Protein AF-A0A5B2VRV0-F1 (afdb_monomer_lite)

Structure (mmCIF, N/CA/C/O backbone):
data_AF-A0A5B2VRV0-F1
#
_entry.id   AF-A0A5B2VRV0-F1
#
loop_
_atom_site.group_PDB
_atom_site.id
_atom_site.type_symbol
_atom_site.label_atom_id
_atom_site.label_alt_id
_atom_site.label_comp_id
_atom_site.label_asym_id
_atom_site.label_entity_id
_atom_site.label_seq_id
_atom_site.pdbx_PDB_ins_code
_atom_site.Cartn_x
_atom_site.Cartn_y
_atom_site.Cartn_z
_atom_site.occupancy
_atom_site.B_iso_or_equiv
_atom_site.auth_seq_id
_atom_site.auth_comp_id
_atom_site.auth_asym_id
_atom_site.auth_atom_id
_atom_site.pdbx_PDB_model_num
ATOM 1 N N . MET A 1 1 ? 5.348 -20.245 -11.645 1.00 44.28 1 MET A N 1
ATOM 2 C CA . MET A 1 1 ? 5.167 -19.216 -10.586 1.00 44.28 1 MET A CA 1
ATOM 3 C C . MET A 1 1 ? 6.173 -18.097 -10.833 1.00 44.28 1 MET A C 1
ATOM 5 O O . MET A 1 1 ? 7.333 -18.418 -11.051 1.00 44.28 1 MET A O 1
ATOM 9 N N . ARG A 1 2 ? 5.764 -16.820 -10.860 1.00 51.12 2 ARG A N 1
ATOM 10 C CA . ARG A 1 2 ? 6.639 -15.690 -11.237 1.00 51.12 2 ARG A CA 1
ATOM 11 C C . ARG A 1 2 ? 7.233 -15.040 -9.979 1.00 51.12 2 ARG A C 1
ATOM 13 O O . ARG A 1 2 ? 6.513 -14.371 -9.249 1.00 51.12 2 ARG A O 1
ATOM 20 N N . ASN A 1 3 ? 8.519 -15.278 -9.705 1.00 57.41 3 ASN A N 1
ATOM 21 C CA . ASN A 1 3 ? 9.267 -14.544 -8.678 1.00 57.41 3 ASN A CA 1
ATOM 22 C C . ASN A 1 3 ? 9.866 -13.281 -9.315 1.00 57.41 3 ASN A C 1
ATOM 24 O O . ASN A 1 3 ? 10.563 -13.381 -10.328 1.00 57.41 3 ASN A O 1
ATOM 28 N N . ILE A 1 4 ? 9.545 -12.112 -8.773 1.00 62.81 4 ILE A N 1
ATOM 29 C CA . ILE A 1 4 ? 9.796 -10.803 -9.407 1.00 62.81 4 ILE A CA 1
ATOM 30 C C . ILE A 1 4 ? 10.939 -10.016 -8.758 1.00 62.81 4 ILE A C 1
ATOM 32 O O . ILE A 1 4 ? 11.555 -9.174 -9.397 1.00 62.81 4 ILE A O 1
ATOM 36 N N . PHE A 1 5 ? 11.292 -10.363 -7.519 1.00 66.44 5 PHE A N 1
ATOM 37 C CA . PHE A 1 5 ? 12.338 -9.697 -6.751 1.00 66.44 5 PHE A CA 1
ATOM 38 C C . PHE A 1 5 ? 13.773 -9.822 -7.292 1.00 66.44 5 PHE A C 1
ATOM 40 O O . PHE A 1 5 ? 14.557 -8.934 -6.953 1.00 66.44 5 PHE A O 1
ATOM 47 N N . PRO A 1 6 ? 14.166 -10.813 -8.129 1.00 70.94 6 PRO A N 1
ATOM 48 C CA . PRO A 1 6 ? 15.525 -10.823 -8.673 1.00 70.94 6 PRO A CA 1
ATOM 49 C C . PRO A 1 6 ? 15.733 -9.835 -9.832 1.00 70.94 6 PRO A C 1
ATOM 51 O O . PRO A 1 6 ? 16.874 -9.607 -10.209 1.00 70.94 6 PRO A O 1
ATOM 54 N N . LEU A 1 7 ? 14.672 -9.240 -10.394 1.00 77.31 7 LEU A N 1
ATOM 55 C CA . LEU A 1 7 ? 14.802 -8.291 -11.505 1.00 77.31 7 LEU A CA 1
ATOM 56 C C . LEU A 1 7 ? 15.293 -6.943 -10.968 1.00 77.31 7 LEU A C 1
ATOM 58 O O . LEU A 1 7 ? 14.726 -6.406 -10.013 1.00 77.31 7 LEU A O 1
ATOM 62 N N . ALA A 1 8 ? 16.378 -6.441 -11.538 1.00 77.06 8 ALA A N 1
ATOM 63 C CA . ALA A 1 8 ? 17.128 -5.277 -11.084 1.00 77.06 8 ALA A CA 1
ATOM 64 C C . ALA A 1 8 ? 17.056 -4.095 -12.058 1.00 77.06 8 ALA A C 1
ATOM 66 O O . ALA A 1 8 ? 17.366 -2.981 -11.649 1.00 77.06 8 ALA A O 1
ATOM 67 N N . THR A 1 9 ? 16.625 -4.309 -13.305 1.00 85.25 9 THR A N 1
ATOM 68 C CA . THR A 1 9 ? 16.552 -3.246 -14.315 1.00 85.25 9 THR A CA 1
ATOM 69 C C . THR A 1 9 ? 15.238 -3.259 -15.103 1.00 85.25 9 THR A C 1
ATOM 71 O O . THR A 1 9 ? 14.570 -4.298 -15.180 1.00 85.25 9 THR A O 1
ATOM 74 N N . PRO A 1 10 ? 14.876 -2.124 -15.728 1.00 86.38 10 PRO A N 1
ATOM 75 C CA . PRO A 1 10 ? 13.788 -2.048 -16.699 1.00 86.38 10 PRO A CA 1
ATOM 76 C C . PRO A 1 10 ? 13.896 -3.067 -17.838 1.00 86.38 10 PRO A C 1
ATOM 78 O O . PRO A 1 10 ? 12.919 -3.744 -18.150 1.00 86.38 10 PRO A O 1
ATOM 81 N N . ASP A 1 11 ? 15.089 -3.233 -18.412 1.00 89.69 11 ASP A N 1
ATOM 82 C CA . ASP A 1 11 ? 15.308 -4.144 -19.543 1.00 89.69 11 ASP A CA 1
ATOM 83 C C . ASP A 1 11 ? 14.987 -5.592 -19.167 1.00 89.69 11 ASP A C 1
ATOM 85 O O . ASP A 1 11 ? 14.330 -6.302 -19.922 1.00 89.69 11 ASP A O 1
ATOM 89 N N . GLN A 1 12 ? 15.319 -6.007 -17.942 1.00 90.44 12 GLN A N 1
ATOM 90 C CA . GLN A 1 12 ? 14.979 -7.339 -17.439 1.00 90.44 12 GLN A CA 1
ATOM 91 C C . GLN A 1 12 ? 13.466 -7.555 -17.265 1.00 90.44 12 GLN A C 1
ATOM 93 O O . GLN A 1 12 ? 12.999 -8.697 -17.310 1.00 90.44 12 GLN A O 1
ATOM 98 N N . LEU A 1 13 ? 12.679 -6.491 -17.052 1.00 90.06 13 LEU A N 1
ATOM 99 C CA . LEU A 1 13 ? 11.215 -6.591 -17.076 1.00 90.06 13 LEU A CA 1
ATOM 100 C C . LEU A 1 13 ? 10.737 -6.878 -18.502 1.00 90.06 13 LEU A C 1
ATOM 102 O O . LEU A 1 13 ? 9.930 -7.786 -18.698 1.00 90.06 13 LEU A O 1
ATOM 106 N N . VAL A 1 14 ? 11.269 -6.151 -19.486 1.00 91.06 14 VAL A N 1
ATOM 107 C CA . VAL A 1 14 ? 10.924 -6.311 -20.907 1.00 91.06 14 VAL A CA 1
ATOM 108 C C . VAL A 1 14 ? 11.354 -7.678 -21.438 1.00 91.06 14 VAL A C 1
ATOM 110 O O . VAL A 1 14 ? 10.554 -8.354 -22.077 1.00 91.06 14 VAL A O 1
ATOM 113 N N . GLU A 1 15 ? 12.568 -8.134 -21.130 1.00 91.00 15 GLU A N 1
ATOM 114 C CA . GLU A 1 15 ? 13.071 -9.458 -21.525 1.00 91.00 15 GLU A CA 1
ATOM 115 C C . GLU A 1 15 ? 12.195 -10.591 -20.981 1.00 91.00 15 GLU A C 1
ATOM 117 O O . GLU A 1 15 ? 11.934 -11.579 -21.667 1.00 91.00 15 GLU A O 1
ATOM 122 N N . LYS A 1 16 ? 11.722 -10.456 -19.738 1.00 90.38 16 LYS A N 1
ATOM 123 C CA . LYS A 1 16 ? 10.947 -11.505 -19.073 1.00 90.38 16 LYS A CA 1
ATOM 124 C C . LYS A 1 16 ? 9.473 -11.506 -19.453 1.00 90.38 16 LYS A C 1
ATOM 126 O O . LYS A 1 16 ? 8.871 -12.579 -19.527 1.00 90.38 16 LYS A O 1
ATOM 131 N N . TYR A 1 17 ? 8.871 -10.326 -19.571 1.00 90.81 17 TYR A N 1
ATOM 132 C CA . TYR A 1 17 ? 7.430 -10.187 -19.765 1.00 90.81 17 TYR A CA 1
ATOM 133 C C . TYR A 1 17 ? 7.046 -9.859 -21.198 1.00 90.81 17 TYR A C 1
ATOM 135 O O . TYR A 1 17 ? 5.895 -10.077 -21.538 1.00 90.81 17 TYR A O 1
ATOM 143 N N . GLY A 1 18 ? 7.983 -9.428 -22.039 1.00 91.75 18 GLY A N 1
ATOM 144 C CA . GLY A 1 18 ? 7.723 -8.977 -23.399 1.00 91.75 18 GLY A CA 1
ATOM 145 C C . GLY A 1 18 ? 7.403 -7.485 -23.448 1.00 91.75 18 GLY A C 1
ATOM 146 O O . GLY A 1 18 ? 6.730 -6.941 -22.573 1.00 91.75 18 GLY A O 1
ATOM 147 N N . LYS A 1 19 ? 7.876 -6.823 -24.507 1.00 91.06 19 LYS A N 1
ATOM 148 C CA . LYS A 1 19 ? 7.711 -5.378 -24.718 1.00 91.06 19 LYS A CA 1
ATOM 149 C C . LYS A 1 19 ? 6.244 -4.939 -24.740 1.00 91.06 19 LYS A C 1
ATOM 151 O O . LYS A 1 19 ? 5.929 -3.881 -24.216 1.00 91.06 19 LYS A O 1
ATOM 156 N N . ASP A 1 20 ? 5.353 -5.779 -25.260 1.00 93.06 20 ASP A N 1
ATOM 157 C CA . ASP A 1 20 ? 3.914 -5.487 -25.349 1.00 93.06 20 ASP A CA 1
ATOM 158 C C . ASP A 1 20 ? 3.193 -5.552 -23.990 1.00 93.06 20 ASP A C 1
ATOM 160 O O . ASP A 1 20 ? 2.023 -5.196 -23.874 1.00 93.06 20 ASP A O 1
ATOM 164 N N . HIS A 1 21 ? 3.879 -6.024 -22.948 1.00 92.94 21 HIS A N 1
ATOM 165 C CA . HIS A 1 21 ? 3.327 -6.202 -21.609 1.00 92.94 21 HIS A CA 1
ATOM 166 C C . HIS A 1 21 ? 3.962 -5.276 -20.569 1.00 92.94 21 HIS A C 1
ATOM 168 O O . HIS A 1 21 ? 3.650 -5.413 -19.384 1.00 92.94 21 HIS A O 1
ATOM 174 N N . VAL A 1 22 ? 4.836 -4.355 -20.990 1.00 93.81 22 VAL A N 1
ATOM 175 C CA . VAL A 1 22 ? 5.511 -3.396 -20.111 1.00 93.81 22 VAL A CA 1
ATOM 176 C C . VAL A 1 22 ? 5.347 -1.983 -20.663 1.00 93.81 22 VAL A C 1
ATOM 178 O O . VAL A 1 22 ? 5.791 -1.693 -21.771 1.00 93.81 22 VAL A O 1
ATOM 181 N N . THR A 1 23 ? 4.759 -1.090 -19.872 1.00 94.19 23 THR A N 1
ATOM 182 C CA . THR A 1 23 ? 4.672 0.346 -20.182 1.00 94.19 23 THR A CA 1
ATOM 183 C C . THR A 1 23 ? 5.433 1.169 -19.146 1.00 94.19 23 THR A C 1
ATOM 185 O O . THR A 1 23 ? 5.711 0.697 -18.042 1.00 94.19 23 THR A O 1
ATOM 188 N N . THR A 1 24 ? 5.799 2.402 -19.501 1.00 93.25 24 THR A N 1
ATOM 189 C CA . THR A 1 24 ? 6.469 3.344 -18.593 1.00 93.25 24 THR A CA 1
ATOM 190 C C . THR A 1 24 ? 5.648 4.619 -18.479 1.00 93.25 24 THR A C 1
ATOM 192 O O . THR A 1 24 ? 5.261 5.196 -19.494 1.00 93.25 24 THR A O 1
ATOM 195 N N . HIS A 1 25 ? 5.422 5.067 -17.247 1.00 89.38 25 HIS A N 1
ATOM 196 C CA . HIS A 1 25 ? 4.769 6.337 -16.919 1.00 89.38 25 HIS A CA 1
ATOM 197 C C . HIS A 1 25 ? 5.513 7.000 -15.754 1.00 89.38 25 HIS A C 1
ATOM 199 O O . HIS A 1 25 ? 6.175 6.301 -14.991 1.00 89.38 25 HIS A O 1
ATOM 205 N N . ASN A 1 26 ? 5.406 8.318 -15.580 1.00 89.19 26 ASN A N 1
ATOM 206 C CA . ASN A 1 26 ? 5.915 8.946 -14.357 1.00 89.19 26 ASN A CA 1
ATOM 207 C C . ASN A 1 26 ? 5.009 8.582 -13.175 1.00 89.19 26 ASN A C 1
ATOM 209 O O . ASN A 1 26 ? 3.783 8.622 -13.296 1.00 89.19 26 ASN A O 1
ATOM 213 N N . ALA A 1 27 ? 5.616 8.215 -12.050 1.00 85.69 27 ALA A N 1
ATOM 214 C CA . ALA A 1 27 ? 4.926 8.016 -10.787 1.00 85.69 27 ALA A CA 1
ATOM 215 C C . ALA A 1 27 ? 4.977 9.289 -9.946 1.00 85.69 27 ALA A C 1
ATOM 217 O O . ALA A 1 27 ? 5.928 10.063 -10.011 1.00 85.69 27 ALA A O 1
ATOM 218 N N . GLN A 1 28 ? 3.957 9.461 -9.117 1.00 82.81 28 GLN A N 1
ATOM 219 C CA . GLN A 1 28 ? 3.909 10.496 -8.098 1.00 82.81 28 GLN A CA 1
ATOM 220 C C .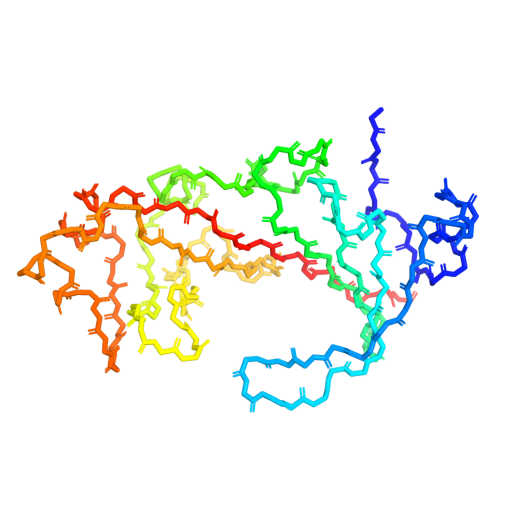 GLN A 1 28 ? 3.629 9.856 -6.743 1.00 82.81 28 GLN A C 1
ATOM 222 O O . GLN A 1 28 ? 3.036 8.773 -6.673 1.00 82.81 28 GLN A O 1
ATOM 227 N N . ASP A 1 29 ? 4.073 10.501 -5.670 1.00 78.88 29 ASP A N 1
ATOM 228 C CA . ASP A 1 29 ? 3.614 10.145 -4.334 1.00 78.88 29 ASP A CA 1
ATOM 229 C C . ASP A 1 29 ? 2.194 10.679 -4.080 1.00 78.88 29 ASP A C 1
ATOM 231 O O . ASP A 1 29 ? 1.577 11.336 -4.921 1.00 78.88 29 ASP A O 1
ATOM 235 N N . PHE A 1 30 ? 1.654 10.375 -2.903 1.00 68.75 30 PHE A N 1
ATOM 236 C CA . PHE A 1 30 ? 0.317 10.812 -2.502 1.00 68.75 30 PHE A CA 1
ATOM 237 C C . PHE A 1 30 ? 0.196 12.334 -2.296 1.00 68.75 30 PHE A C 1
ATOM 239 O O . PHE A 1 30 ? -0.916 12.846 -2.184 1.00 68.75 30 PHE A O 1
ATOM 246 N N . GLU A 1 31 ? 1.316 13.058 -2.253 1.00 73.19 31 GLU A N 1
ATOM 247 C CA . GLU A 1 31 ? 1.371 14.521 -2.175 1.00 73.19 31 GLU A CA 1
ATOM 248 C C . GLU A 1 31 ? 1.532 15.163 -3.566 1.00 73.19 31 GLU A C 1
ATOM 250 O O . GLU A 1 31 ? 1.515 16.387 -3.694 1.00 73.19 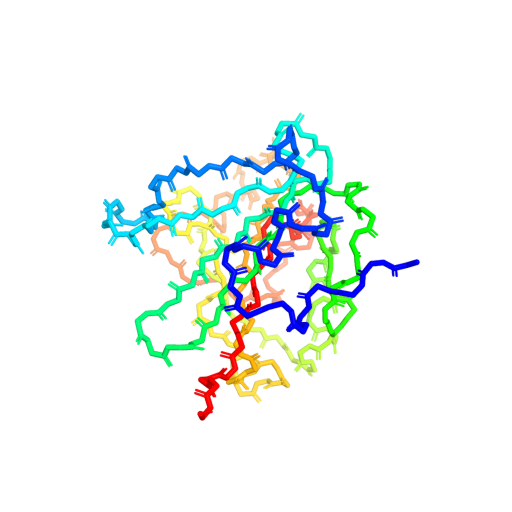31 GLU A O 1
ATOM 255 N N . GLY A 1 32 ? 1.639 14.346 -4.622 1.00 75.06 32 GLY A N 1
ATOM 256 C CA . GLY A 1 32 ? 1.819 14.786 -6.003 1.00 75.06 32 GLY A CA 1
ATOM 257 C C . GLY A 1 32 ? 3.273 15.072 -6.386 1.00 75.06 32 GLY A C 1
ATOM 258 O O . GLY A 1 32 ? 3.514 15.569 -7.490 1.00 75.06 32 GLY A O 1
ATOM 259 N N . ASN A 1 33 ? 4.247 14.764 -5.524 1.00 81.19 33 ASN A N 1
ATOM 260 C CA . ASN A 1 33 ? 5.661 14.919 -5.859 1.00 81.19 33 ASN A CA 1
ATOM 261 C C . ASN A 1 33 ? 6.078 13.857 -6.880 1.00 81.19 33 ASN A C 1
ATOM 263 O O . ASN A 1 33 ? 5.694 12.694 -6.769 1.00 81.19 33 ASN A O 1
ATOM 267 N N . ASP A 1 34 ? 6.898 14.248 -7.854 1.00 85.69 34 ASP A N 1
ATOM 268 C CA . ASP A 1 34 ? 7.424 13.337 -8.872 1.00 85.69 34 ASP A CA 1
ATOM 269 C C . ASP A 1 34 ? 8.389 12.314 -8.244 1.00 85.69 34 ASP A C 1
ATOM 271 O O . ASP A 1 34 ? 9.399 12.677 -7.637 1.00 85.69 34 ASP A O 1
ATOM 275 N N . LEU A 1 35 ? 8.075 11.027 -8.404 1.00 82.88 35 LEU A N 1
ATOM 276 C CA . LEU A 1 35 ? 8.919 9.899 -8.000 1.00 82.88 35 LEU A CA 1
ATOM 277 C C . LEU A 1 35 ? 9.793 9.386 -9.156 1.00 82.88 35 LEU A C 1
ATOM 279 O O . LEU A 1 35 ? 10.579 8.454 -8.970 1.00 82.88 35 LEU A O 1
ATOM 283 N N . GLY A 1 36 ? 9.677 9.990 -10.339 1.00 87.62 36 GLY A N 1
ATOM 284 C CA . GLY A 1 36 ? 10.363 9.590 -11.556 1.00 87.62 36 GLY A CA 1
ATOM 285 C C . GLY A 1 36 ? 9.640 8.462 -12.302 1.00 87.62 36 GLY A C 1
ATOM 286 O O . GLY A 1 36 ? 8.444 8.229 -12.105 1.00 87.62 36 GLY A O 1
ATOM 287 N N . PRO A 1 37 ? 10.337 7.757 -13.209 1.00 92.44 37 PRO A N 1
ATOM 288 C CA . PRO A 1 37 ? 9.716 6.732 -14.035 1.00 92.44 37 PRO A CA 1
ATOM 289 C C . PRO A 1 37 ? 9.308 5.498 -13.219 1.00 92.44 37 PRO A C 1
ATOM 291 O O . PRO A 1 37 ? 10.064 4.978 -12.396 1.00 92.44 37 PRO A O 1
ATOM 294 N N . ALA A 1 38 ? 8.125 4.982 -13.530 1.00 93.00 38 ALA A N 1
ATOM 295 C CA . ALA A 1 38 ? 7.593 3.717 -13.058 1.00 93.00 38 ALA A CA 1
ATOM 296 C C . ALA A 1 38 ? 7.246 2.814 -14.242 1.00 93.00 38 ALA A C 1
ATOM 298 O O . ALA A 1 38 ? 6.743 3.259 -15.277 1.00 93.00 38 ALA A O 1
ATOM 299 N N . TRP A 1 39 ? 7.499 1.522 -14.071 1.00 94.31 39 TRP A N 1
ATOM 300 C CA . TRP A 1 39 ? 7.227 0.494 -15.064 1.00 94.31 39 TRP A CA 1
ATOM 301 C C . TRP A 1 39 ? 6.030 -0.335 -14.636 1.00 94.31 39 TRP A C 1
ATOM 303 O O . TRP A 1 39 ? 6.012 -0.892 -13.540 1.00 94.31 39 TRP A O 1
ATOM 313 N N . TYR A 1 40 ? 5.051 -0.445 -15.523 1.00 93.19 40 TYR A N 1
ATOM 314 C CA . TYR A 1 40 ? 3.822 -1.186 -15.294 1.00 93.19 40 TYR A CA 1
ATOM 315 C C . TYR A 1 40 ? 3.853 -2.459 -16.123 1.00 93.19 40 TYR A C 1
ATOM 317 O O . TYR A 1 40 ? 3.975 -2.420 -17.344 1.00 93.19 40 TYR A O 1
ATOM 325 N N . VAL A 1 41 ? 3.758 -3.600 -15.450 1.00 92.38 41 VAL A N 1
ATOM 326 C CA . VAL A 1 41 ? 3.703 -4.922 -16.071 1.00 92.38 41 VAL A CA 1
ATOM 327 C C . VAL A 1 41 ? 2.256 -5.398 -16.078 1.00 92.38 41 VAL A C 1
ATOM 329 O O . VAL A 1 41 ? 1.628 -5.429 -15.022 1.00 92.38 41 VAL A O 1
ATOM 332 N N . PHE A 1 42 ? 1.754 -5.799 -17.248 1.00 92.38 42 PHE A N 1
ATOM 333 C CA . PHE A 1 42 ? 0.335 -6.096 -17.506 1.00 92.38 42 PHE A CA 1
ATOM 334 C C . PHE A 1 42 ? -0.607 -4.961 -17.046 1.00 92.38 42 PHE A C 1
ATOM 336 O O . PHE A 1 42 ? -1.493 -5.219 -16.220 1.00 92.38 42 PHE A O 1
ATOM 343 N N . PRO A 1 43 ? -0.406 -3.719 -17.534 1.00 91.44 43 PRO A N 1
ATOM 344 C CA . PRO A 1 43 ? -1.261 -2.586 -17.177 1.00 91.44 43 PRO A CA 1
ATOM 345 C C . PRO A 1 43 ? -2.731 -2.865 -17.517 1.00 91.44 43 PRO A C 1
ATOM 347 O O . PRO A 1 43 ? -3.017 -3.638 -18.432 1.00 91.44 43 PRO A O 1
ATOM 350 N N . ASP A 1 44 ? -3.644 -2.263 -16.754 1.00 87.00 44 ASP A N 1
ATOM 351 C CA . ASP A 1 44 ? -5.102 -2.381 -16.926 1.00 87.00 44 ASP A CA 1
ATOM 352 C C . ASP A 1 44 ? -5.641 -3.817 -16.793 1.00 87.00 44 ASP A C 1
ATOM 354 O O . ASP A 1 44 ? -6.704 -4.171 -17.307 1.00 87.00 44 ASP A O 1
ATOM 358 N N . THR A 1 45 ? -4.907 -4.671 -16.075 1.00 89.88 45 THR A N 1
ATOM 359 C CA . THR A 1 45 ? -5.339 -6.033 -15.745 1.00 89.88 45 THR A CA 1
ATOM 360 C C . THR A 1 45 ? -5.272 -6.293 -14.247 1.00 89.88 45 THR A C 1
ATOM 362 O O . THR A 1 45 ? -4.504 -5.666 -13.519 1.00 89.88 45 THR A O 1
ATOM 365 N N . ASP A 1 46 ? -5.966 -7.338 -13.795 1.00 86.88 46 ASP A N 1
ATOM 366 C CA . ASP A 1 46 ? -5.841 -7.858 -12.426 1.00 86.88 46 ASP A CA 1
ATOM 367 C C . ASP A 1 46 ? -4.396 -8.213 -12.033 1.00 86.88 46 ASP A C 1
ATOM 369 O O . ASP A 1 46 ? -4.081 -8.305 -10.851 1.00 86.88 46 ASP A O 1
ATOM 373 N N . ASN A 1 47 ? -3.503 -8.438 -13.005 1.00 89.69 47 ASN A N 1
ATOM 374 C CA . ASN A 1 47 ? -2.096 -8.749 -12.761 1.00 89.69 47 ASN A CA 1
ATOM 375 C C . ASN A 1 47 ? -1.181 -7.527 -12.883 1.00 89.69 47 ASN A C 1
ATOM 377 O O . ASN A 1 47 ? 0.034 -7.716 -12.975 1.00 89.69 47 ASN A O 1
ATOM 381 N N . GLN A 1 48 ? -1.723 -6.309 -12.855 1.00 92.00 48 GLN A N 1
ATOM 382 C CA . GLN A 1 48 ? -0.906 -5.106 -12.875 1.00 92.00 48 GLN A CA 1
ATOM 383 C C . GLN A 1 48 ? 0.108 -5.119 -11.725 1.00 92.00 48 GLN A C 1
ATOM 385 O O . GLN A 1 48 ? -0.222 -5.348 -10.557 1.00 92.00 48 GLN A O 1
ATOM 390 N N . MET A 1 49 ? 1.363 -4.881 -12.080 1.00 91.56 49 MET A N 1
ATOM 391 C CA . MET A 1 49 ? 2.465 -4.697 -11.148 1.00 91.56 49 MET A CA 1
ATOM 392 C C . MET A 1 49 ? 3.202 -3.426 -11.529 1.00 91.56 49 MET A C 1
ATOM 394 O O . MET A 1 49 ? 3.649 -3.289 -12.662 1.00 91.56 49 MET A O 1
ATOM 398 N N . GLU A 1 50 ? 3.354 -2.532 -10.568 1.00 92.88 50 GLU A N 1
ATOM 399 C CA . GLU A 1 50 ? 4.121 -1.300 -10.714 1.00 92.88 50 GLU A CA 1
ATOM 400 C C . GLU A 1 50 ? 5.506 -1.520 -10.099 1.00 92.88 50 GLU A C 1
ATOM 402 O O . GLU A 1 50 ? 5.634 -2.088 -9.011 1.00 92.88 50 GLU A O 1
ATOM 407 N N . VAL A 1 51 ? 6.552 -1.107 -10.808 1.00 92.88 51 VAL A N 1
ATOM 408 C CA . VAL A 1 51 ? 7.941 -1.198 -10.360 1.00 92.88 51 VAL A CA 1
ATOM 409 C C . VAL A 1 51 ? 8.593 0.169 -10.501 1.00 92.88 51 VAL A C 1
ATOM 411 O O . VAL A 1 51 ? 8.645 0.718 -11.597 1.00 92.88 51 VAL A O 1
ATOM 414 N N . ILE A 1 52 ? 9.132 0.687 -9.402 1.00 92.25 52 ILE A N 1
ATOM 415 C CA . ILE A 1 52 ? 9.944 1.906 -9.369 1.00 92.25 52 ILE A CA 1
ATOM 416 C C . ILE A 1 52 ? 11.375 1.498 -9.030 1.00 92.25 52 ILE A C 1
ATOM 418 O O . ILE A 1 52 ? 11.606 0.821 -8.025 1.00 92.25 52 ILE A O 1
ATOM 422 N N . PHE A 1 53 ? 12.335 1.901 -9.859 1.00 90.56 53 PHE A N 1
ATOM 423 C CA . PHE A 1 53 ? 13.762 1.766 -9.564 1.00 90.56 53 PHE A CA 1
ATOM 424 C C . PHE A 1 53 ? 14.248 3.077 -8.947 1.00 90.56 53 PHE A C 1
ATOM 426 O O . PHE A 1 53 ? 14.240 4.114 -9.602 1.00 90.56 53 PHE A O 1
ATOM 433 N N . ASN A 1 54 ? 14.630 3.034 -7.674 1.00 87.81 54 ASN A N 1
ATOM 434 C CA . ASN A 1 54 ? 14.986 4.218 -6.902 1.00 87.81 54 ASN A CA 1
ATOM 435 C C . ASN A 1 54 ? 16.462 4.600 -7.121 1.00 87.81 54 ASN A C 1
ATOM 437 O O . ASN A 1 54 ? 17.310 3.751 -7.402 1.00 87.81 54 ASN A O 1
ATOM 441 N N . ASN A 1 55 ? 16.795 5.873 -6.887 1.00 85.81 55 ASN A N 1
ATOM 442 C CA . ASN A 1 55 ? 18.163 6.397 -7.034 1.00 85.81 55 ASN A CA 1
ATOM 443 C C . ASN A 1 55 ? 19.188 5.721 -6.105 1.00 85.81 55 ASN A C 1
ATOM 445 O O . ASN A 1 55 ? 20.370 5.648 -6.430 1.00 85.81 55 ASN A O 1
ATOM 449 N N . ASP A 1 56 ? 18.740 5.194 -4.963 1.00 86.38 56 ASP A N 1
ATOM 450 C CA . ASP A 1 56 ? 19.563 4.443 -4.005 1.00 86.38 56 ASP A CA 1
ATOM 451 C C . ASP A 1 56 ? 19.812 2.981 -4.440 1.00 86.38 56 ASP A C 1
ATOM 453 O O . ASP A 1 56 ? 20.248 2.168 -3.627 1.00 86.38 56 ASP A O 1
ATOM 457 N N . LYS A 1 57 ? 19.516 2.623 -5.700 1.00 84.69 57 LYS A N 1
ATOM 458 C CA . LYS A 1 57 ? 19.561 1.257 -6.259 1.00 84.69 57 LYS A CA 1
ATOM 459 C C . LYS A 1 57 ? 18.627 0.250 -5.575 1.00 84.69 57 LYS A C 1
ATOM 461 O O . LYS A 1 57 ? 18.730 -0.957 -5.814 1.00 84.69 57 LYS A O 1
ATOM 466 N N . SER A 1 58 ? 17.722 0.694 -4.707 1.00 88.12 58 SER A N 1
ATOM 467 C CA . SER A 1 58 ? 16.598 -0.143 -4.298 1.00 88.12 58 SER A CA 1
ATOM 468 C C . SER A 1 58 ? 15.522 -0.141 -5.381 1.00 88.12 58 SER A C 1
ATOM 470 O O . SER A 1 58 ? 15.506 0.703 -6.277 1.00 88.12 58 SER A O 1
ATOM 472 N N . LYS A 1 59 ? 14.571 -1.065 -5.281 1.00 90.19 59 LYS A N 1
ATOM 473 C CA . LYS A 1 59 ? 13.341 -1.004 -6.065 1.00 90.19 59 LYS A CA 1
ATOM 474 C C . LYS A 1 59 ? 12.126 -1.119 -5.168 1.00 90.19 59 LYS A C 1
ATOM 476 O O . LYS A 1 59 ? 12.158 -1.842 -4.171 1.00 90.19 59 LYS A O 1
ATOM 481 N N . THR A 1 60 ? 11.056 -0.455 -5.564 1.00 91.56 60 THR A N 1
ATOM 482 C CA . THR A 1 60 ? 9.734 -0.596 -4.964 1.00 91.56 60 THR A CA 1
ATOM 483 C C . THR A 1 60 ? 8.855 -1.357 -5.939 1.00 91.56 60 THR A C 1
ATOM 485 O O . THR A 1 60 ? 8.756 -0.984 -7.102 1.00 91.56 60 THR A O 1
ATOM 488 N N . VAL A 1 61 ? 8.236 -2.438 -5.475 1.00 92.00 61 VAL A N 1
ATOM 489 C CA . VAL A 1 61 ? 7.246 -3.190 -6.251 1.00 92.00 61 VAL A CA 1
ATOM 490 C C . VAL A 1 61 ? 5.890 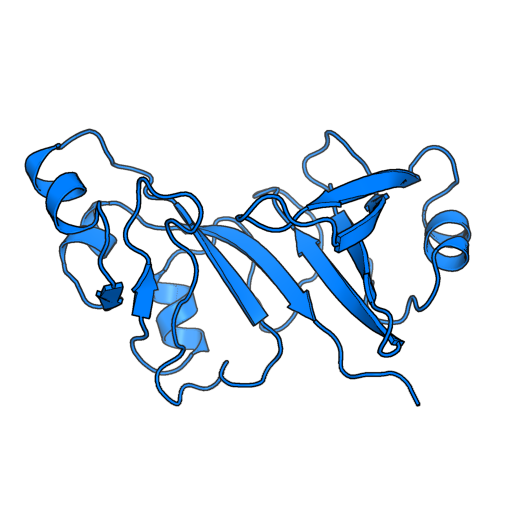-3.028 -5.589 1.00 92.00 61 VAL A C 1
ATOM 492 O O . VAL A 1 61 ? 5.752 -3.394 -4.422 1.00 92.00 61 VAL A O 1
ATOM 495 N N . SER A 1 62 ? 4.901 -2.553 -6.339 1.00 92.25 62 SER A N 1
ATOM 496 C CA . SER A 1 62 ? 3.537 -2.334 -5.868 1.00 92.25 62 SER A CA 1
ATOM 497 C C . SER A 1 62 ? 2.524 -3.227 -6.590 1.00 92.25 62 SER A C 1
ATOM 499 O O . SER A 1 62 ? 2.641 -3.497 -7.788 1.00 92.25 62 SER A O 1
ATOM 501 N N . PHE A 1 63 ? 1.491 -3.645 -5.860 1.00 91.56 63 PHE A N 1
ATOM 502 C CA . PHE A 1 63 ? 0.341 -4.390 -6.372 1.00 91.56 63 PHE A CA 1
ATOM 503 C C . PHE A 1 63 ? -0.966 -3.730 -5.925 1.00 91.56 63 PHE A C 1
ATOM 505 O O . PHE A 1 63 ? -1.073 -3.317 -4.769 1.00 91.56 63 PHE A O 1
ATOM 512 N N . VAL A 1 64 ? -1.950 -3.681 -6.830 1.00 84.94 64 VAL A N 1
ATOM 513 C CA . VAL A 1 64 ? -3.272 -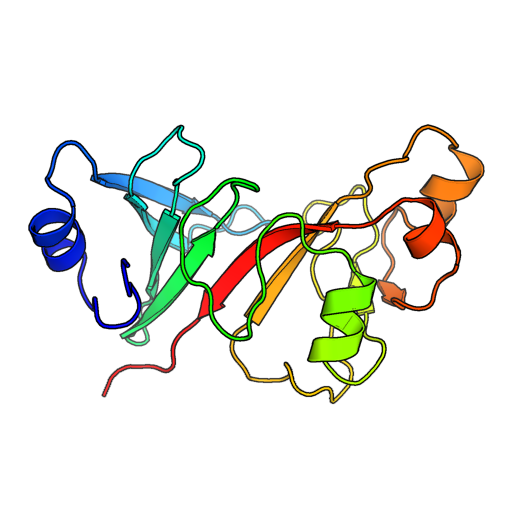3.051 -6.609 1.00 84.94 64 VAL A CA 1
ATOM 514 C C . VAL A 1 64 ? -4.466 -3.960 -6.941 1.00 84.94 64 VAL A C 1
ATOM 516 O O . VAL A 1 64 ? -5.589 -3.661 -6.560 1.00 84.94 64 VAL A O 1
ATOM 519 N N . GLY A 1 65 ? -4.256 -5.084 -7.637 1.00 84.56 65 GLY A N 1
ATOM 520 C CA . GLY A 1 65 ? -5.333 -6.007 -8.017 1.00 84.56 65 GLY A CA 1
ATOM 521 C C . GLY A 1 65 ? -5.572 -7.112 -6.984 1.00 84.56 65 GLY A C 1
ATOM 522 O O . GLY A 1 65 ? -4.649 -7.859 -6.655 1.00 84.56 65 GLY A O 1
ATOM 523 N N . GLU A 1 66 ? -6.815 -7.276 -6.520 1.00 78.38 66 GLU A N 1
ATOM 524 C CA . GLU A 1 66 ? -7.222 -8.343 -5.579 1.00 78.38 66 GLU A CA 1
ATOM 525 C C . GLU A 1 66 ? -7.023 -9.757 -6.159 1.00 78.38 66 GLU A C 1
ATOM 527 O O . GLU A 1 66 ? -6.630 -10.684 -5.451 1.00 78.38 66 GLU A O 1
ATOM 532 N N . ASN A 1 67 ? -7.213 -9.917 -7.472 1.00 81.25 67 ASN A N 1
ATOM 533 C CA . ASN A 1 67 ? -7.084 -11.200 -8.173 1.00 81.25 67 ASN A CA 1
ATOM 534 C C . ASN A 1 67 ? -5.687 -11.439 -8.763 1.00 81.25 67 ASN A C 1
ATOM 536 O O . ASN A 1 67 ? -5.483 -12.366 -9.559 1.00 81.25 67 ASN A O 1
ATOM 540 N N . ALA A 1 68 ? -4.711 -10.612 -8.385 1.00 82.12 68 ALA A N 1
ATOM 541 C CA . ALA A 1 68 ? -3.370 -10.712 -8.920 1.00 82.12 68 ALA A CA 1
ATOM 542 C C . ALA A 1 68 ? -2.734 -12.066 -8.576 1.00 82.12 68 ALA A C 1
ATOM 544 O O . ALA A 1 68 ? -2.675 -12.504 -7.424 1.00 82.12 68 ALA A O 1
ATOM 545 N N . LYS A 1 69 ? -2.165 -12.730 -9.585 1.00 83.94 69 LYS A N 1
ATOM 546 C CA . LYS A 1 69 ? -1.516 -14.046 -9.436 1.00 83.94 69 LYS A CA 1
ATOM 547 C C . LYS A 1 69 ? -0.073 -13.947 -8.926 1.00 83.94 69 LYS A C 1
ATOM 549 O O . LYS A 1 69 ? 0.685 -14.922 -8.999 1.00 83.94 69 LYS A O 1
ATOM 554 N N . TRP A 1 70 ? 0.332 -12.777 -8.438 1.00 84.50 70 TRP A N 1
ATOM 555 C CA . TRP A 1 70 ? 1.679 -12.533 -7.945 1.00 84.50 70 TRP A CA 1
ATOM 556 C C . TRP A 1 70 ? 1.941 -13.256 -6.623 1.00 84.50 70 TRP A C 1
ATOM 558 O O . TRP A 1 70 ? 1.062 -13.439 -5.778 1.00 84.50 70 TRP A O 1
ATOM 568 N N . LYS A 1 71 ? 3.196 -13.677 -6.440 1.00 80.94 71 LYS A N 1
ATOM 569 C CA . LYS A 1 71 ? 3.700 -14.111 -5.138 1.00 80.94 71 LYS A CA 1
ATOM 570 C C . LYS A 1 71 ? 4.328 -12.915 -4.441 1.00 80.94 71 LYS A C 1
ATOM 572 O O . LYS A 1 71 ? 5.431 -12.507 -4.796 1.00 80.94 71 LYS A O 1
ATOM 577 N N . SER A 1 72 ? 3.622 -12.377 -3.464 1.00 82.00 72 SER A N 1
ATOM 578 C CA . SER A 1 72 ? 4.081 -11.280 -2.626 1.00 82.00 72 SER A CA 1
ATOM 579 C C . SER A 1 72 ? 4.841 -11.781 -1.382 1.00 82.00 72 SER A C 1
ATOM 581 O O . SER A 1 72 ? 4.556 -12.875 -0.877 1.00 82.00 72 SER A O 1
ATOM 583 N N . PRO A 1 73 ? 5.823 -11.013 -0.875 1.00 86.44 73 PRO A N 1
ATOM 584 C CA . PRO A 1 73 ? 6.508 -11.289 0.382 1.00 86.44 73 PRO A CA 1
ATOM 585 C C . PRO A 1 73 ? 5.566 -11.333 1.585 1.00 86.44 73 PRO A C 1
ATOM 587 O O . PRO A 1 73 ? 4.458 -10.799 1.562 1.00 86.44 73 PRO A O 1
ATOM 590 N N . PHE A 1 74 ? 6.034 -11.989 2.651 1.00 90.44 74 PHE A N 1
ATOM 591 C CA . PHE A 1 74 ? 5.357 -12.086 3.955 1.00 90.44 74 PHE A CA 1
ATOM 592 C C . PHE A 1 74 ? 3.935 -12.684 3.915 1.00 90.44 74 PHE A C 1
ATOM 594 O O . PHE A 1 74 ? 3.240 -12.702 4.925 1.00 90.44 74 PHE A O 1
ATOM 601 N N . GLY A 1 75 ? 3.499 -13.203 2.762 1.00 90.62 75 GLY A N 1
ATOM 602 C CA . GLY A 1 75 ? 2.149 -13.724 2.565 1.00 90.62 75 GLY A CA 1
ATOM 603 C C . GLY A 1 75 ? 1.057 -12.650 2.496 1.00 90.62 75 GLY A C 1
ATOM 604 O O . GLY A 1 75 ? -0.113 -13.012 2.643 1.00 90.62 75 GLY A O 1
ATOM 605 N N . ILE A 1 76 ? 1.418 -11.376 2.278 1.00 93.38 76 ILE A N 1
ATOM 606 C CA . ILE A 1 76 ? 0.495 -10.226 2.234 1.00 93.38 76 ILE A CA 1
ATOM 607 C C . ILE A 1 76 ? 0.055 -9.945 0.800 1.00 93.38 76 ILE A C 1
ATOM 609 O O . ILE A 1 76 ? 0.900 -9.749 -0.067 1.00 93.38 76 ILE A O 1
ATOM 613 N N . LYS A 1 77 ? -1.244 -9.877 0.534 1.00 92.69 77 LYS A N 1
ATOM 614 C CA . LYS A 1 77 ? -1.830 -9.630 -0.790 1.00 92.69 77 LYS A CA 1
ATOM 615 C C . LYS A 1 77 ? -2.904 -8.550 -0.713 1.00 92.69 77 LYS A C 1
ATOM 617 O O . LYS A 1 77 ? -3.462 -8.301 0.352 1.00 92.69 77 LYS A O 1
ATOM 622 N N . VAL A 1 78 ? -3.216 -7.950 -1.857 1.00 93.62 78 VAL A N 1
ATOM 623 C CA . VAL A 1 78 ? -4.397 -7.091 -1.997 1.00 93.62 78 VAL A CA 1
ATOM 624 C C . VAL A 1 78 ? -5.653 -7.908 -1.669 1.00 93.62 78 VAL A C 1
ATOM 626 O O . VAL A 1 78 ? -5.720 -9.095 -1.988 1.00 93.62 78 VAL A O 1
ATOM 629 N N . GLY A 1 79 ? -6.605 -7.289 -0.975 1.00 95.00 79 GLY A N 1
ATOM 630 C CA . GLY A 1 79 ? -7.819 -7.928 -0.468 1.00 95.00 79 GLY A CA 1
ATOM 631 C C . GLY A 1 79 ? -7.641 -8.662 0.865 1.00 95.00 79 GLY A C 1
ATOM 632 O O . GLY A 1 79 ? -8.631 -9.089 1.456 1.00 95.00 79 GLY A O 1
ATOM 633 N N . ASP A 1 80 ? -6.414 -8.7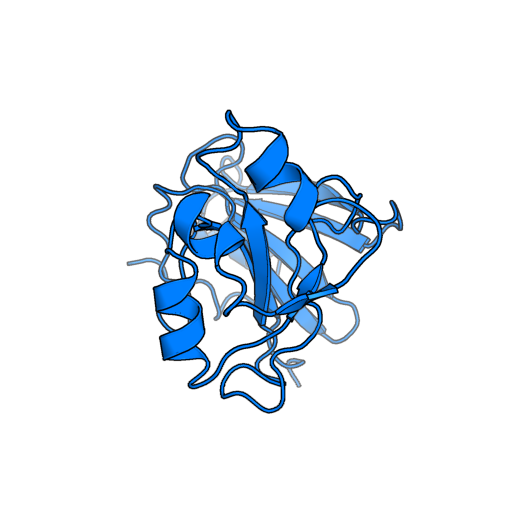99 1.385 1.00 96.56 80 ASP A N 1
ATOM 634 C CA . ASP A 1 80 ? -6.219 -9.395 2.707 1.00 96.56 80 ASP A CA 1
ATOM 635 C C . ASP A 1 80 ? -6.920 -8.563 3.797 1.00 96.56 80 ASP A C 1
ATOM 637 O O . ASP A 1 80 ? -6.794 -7.335 3.805 1.00 96.56 80 ASP A O 1
ATOM 641 N N . PRO A 1 81 ? -7.612 -9.204 4.756 1.00 97.69 81 PRO A N 1
ATOM 642 C CA . PRO A 1 81 ? -8.296 -8.493 5.828 1.00 97.69 81 PRO A CA 1
ATOM 643 C C . PRO A 1 81 ? -7.300 -7.901 6.831 1.00 97.69 81 PRO A C 1
ATOM 645 O O . PRO A 1 81 ? -6.258 -8.503 7.120 1.00 97.69 81 PRO A O 1
ATOM 648 N N . LEU A 1 82 ? -7.644 -6.754 7.426 1.00 98.44 82 LEU A N 1
ATOM 649 C CA . LEU A 1 82 ? -6.811 -6.063 8.417 1.00 98.44 82 LEU A CA 1
ATOM 650 C C . LEU A 1 82 ? -6.364 -6.989 9.560 1.00 98.44 82 LEU A C 1
ATOM 652 O O . LEU A 1 82 ? -5.207 -6.953 9.979 1.00 98.44 82 LEU A O 1
ATOM 656 N N . GLU A 1 83 ? -7.239 -7.880 10.029 1.00 97.94 83 GLU A N 1
ATOM 657 C CA . GLU A 1 83 ? -6.932 -8.822 11.108 1.00 97.94 83 GLU A CA 1
ATOM 658 C C . GLU A 1 83 ? -5.813 -9.798 10.736 1.00 97.94 83 GLU A C 1
ATOM 660 O O . GLU A 1 83 ? -5.032 -10.207 11.600 1.00 97.94 83 GLU A O 1
ATOM 665 N N . LYS A 1 84 ? -5.710 -10.184 9.457 1.00 97.81 84 LYS A N 1
ATOM 666 C CA . LYS A 1 84 ? -4.590 -11.002 8.978 1.00 97.81 84 LYS A CA 1
ATOM 667 C C . LYS A 1 84 ? -3.288 -10.213 9.077 1.00 97.81 84 LYS A C 1
ATOM 669 O O . LYS A 1 84 ? -2.291 -10.762 9.541 1.00 97.81 84 LYS A O 1
ATOM 674 N N . ILE A 1 85 ? -3.301 -8.936 8.700 1.00 98.25 85 ILE A N 1
ATOM 675 C CA . ILE A 1 85 ? -2.107 -8.087 8.758 1.00 98.25 85 ILE A CA 1
ATOM 676 C C . ILE A 1 85 ? -1.672 -7.844 10.205 1.00 98.25 85 ILE A C 1
ATOM 678 O O . ILE A 1 85 ? -0.488 -7.961 10.506 1.00 98.25 85 ILE A O 1
ATOM 682 N N . VAL A 1 86 ? -2.611 -7.608 11.126 1.00 98.31 86 VAL A N 1
ATOM 683 C CA . VAL A 1 86 ? -2.312 -7.499 12.567 1.00 98.31 86 VAL A CA 1
ATOM 684 C C . VAL A 1 86 ? -1.622 -8.765 13.087 1.00 98.31 86 VAL A C 1
ATOM 686 O O . VAL A 1 86 ? -0.648 -8.668 13.833 1.00 98.31 86 VAL A O 1
ATOM 689 N N . LYS A 1 87 ? -2.070 -9.956 12.663 1.00 98.31 87 LYS A N 1
ATOM 690 C CA . LYS A 1 87 ? -1.421 -11.229 13.027 1.00 98.31 87 LYS A CA 1
ATOM 691 C C . LYS A 1 87 ? -0.008 -11.348 12.458 1.00 98.31 87 LYS A C 1
ATOM 693 O O . LYS A 1 87 ? 0.884 -11.765 13.186 1.00 98.31 87 LYS A O 1
ATOM 698 N N . ILE A 1 88 ? 0.196 -10.969 11.194 1.00 97.88 88 ILE A N 1
ATOM 699 C CA . ILE A 1 88 ? 1.523 -10.969 10.550 1.00 97.88 88 ILE A CA 1
ATOM 700 C C . ILE A 1 88 ? 2.465 -9.983 11.250 1.00 97.88 88 ILE A C 1
ATOM 702 O O . ILE A 1 88 ? 3.620 -10.308 11.497 1.00 97.88 88 ILE A O 1
ATOM 706 N N . ASN A 1 89 ? 1.975 -8.798 11.616 1.00 98.25 89 ASN A N 1
ATOM 707 C CA . ASN A 1 89 ? 2.759 -7.817 12.361 1.00 98.25 89 ASN A CA 1
ATOM 708 C C . ASN A 1 89 ? 3.017 -8.246 13.819 1.00 98.25 89 ASN A C 1
ATOM 710 O O . ASN A 1 89 ? 3.926 -7.737 14.472 1.00 98.25 89 ASN A O 1
ATOM 714 N N . GLY A 1 90 ? 2.210 -9.167 14.351 1.00 98.38 90 GLY A N 1
ATOM 715 C CA . GLY A 1 90 ? 2.278 -9.661 15.727 1.00 98.38 90 GLY A CA 1
ATOM 716 C C . GLY A 1 90 ? 1.672 -8.719 16.772 1.00 98.38 90 GLY A C 1
ATOM 717 O O . GLY A 1 90 ? 1.588 -9.088 17.942 1.00 98.38 90 GLY A O 1
ATOM 718 N N . ARG A 1 91 ? 1.237 -7.515 16.377 1.00 98.25 91 ARG A N 1
ATOM 719 C CA . ARG A 1 91 ? 0.565 -6.542 17.246 1.00 98.25 91 ARG A CA 1
ATOM 720 C C . ARG A 1 91 ? -0.243 -5.515 16.457 1.00 98.25 91 ARG A C 1
ATOM 722 O O . ARG A 1 91 ? -0.026 -5.327 15.259 1.00 98.25 91 ARG A O 1
ATOM 729 N N . ASN A 1 92 ? -1.147 -4.834 17.161 1.00 98.56 92 ASN A N 1
ATOM 730 C CA . ASN A 1 92 ? -1.892 -3.703 16.612 1.00 98.56 92 ASN A CA 1
ATOM 731 C C . ASN A 1 92 ? -0.956 -2.554 16.246 1.00 98.56 92 ASN A C 1
ATOM 733 O O . ASN A 1 92 ? -0.002 -2.281 16.972 1.00 98.56 92 ASN A O 1
ATOM 737 N N . PHE A 1 93 ? -1.284 -1.880 15.153 1.00 98.69 93 PHE A N 1
ATOM 738 C CA . PHE A 1 93 ? -0.503 -0.798 14.572 1.00 98.69 93 PHE A CA 1
ATOM 739 C C . PHE A 1 93 ? -1.386 0.435 14.315 1.00 98.69 93 PHE A C 1
ATOM 741 O O . PHE A 1 93 ? -2.545 0.455 14.749 1.00 98.69 93 PHE A O 1
ATOM 748 N N . ARG A 1 94 ? -0.855 1.486 13.677 1.00 98.50 94 ARG A N 1
ATOM 749 C CA . ARG A 1 94 ? -1.620 2.694 13.323 1.00 98.50 94 ARG A CA 1
ATOM 750 C C . ARG A 1 94 ? -1.717 2.881 11.816 1.00 98.50 94 ARG A C 1
ATOM 752 O O . ARG A 1 94 ? -0.743 2.678 11.094 1.00 98.50 94 ARG A O 1
ATOM 759 N N . ILE A 1 95 ? -2.892 3.309 11.374 1.00 98.31 95 ILE A N 1
ATOM 760 C CA . ILE A 1 95 ? -3.142 3.784 10.014 1.00 98.31 95 ILE A CA 1
ATOM 761 C C . ILE A 1 95 ? -3.617 5.234 10.058 1.00 98.31 95 ILE A C 1
ATOM 763 O O . ILE A 1 95 ? -4.207 5.668 11.053 1.00 98.31 95 ILE A O 1
ATOM 767 N N . ASN A 1 96 ? -3.408 5.965 8.974 1.00 97.62 96 ASN A N 1
ATOM 768 C CA . ASN A 1 96 ? -4.131 7.202 8.730 1.00 97.62 96 ASN A CA 1
ATOM 769 C C . ASN A 1 96 ? -5.617 6.877 8.544 1.00 97.62 96 ASN A C 1
ATOM 771 O O . ASN A 1 96 ? -5.971 5.907 7.867 1.00 97.62 96 ASN A O 1
ATOM 775 N N . ALA A 1 97 ? -6.484 7.678 9.156 1.00 97.12 97 ALA A N 1
ATOM 776 C CA . ALA A 1 97 ? -7.918 7.630 8.906 1.00 97.12 97 ALA A CA 1
ATOM 777 C C . ALA A 1 97 ? -8.232 7.832 7.411 1.00 97.12 97 ALA A C 1
ATOM 779 O O . ALA A 1 97 ? -7.420 8.357 6.652 1.00 97.12 97 ALA A O 1
ATOM 780 N N . PHE A 1 98 ? -9.404 7.369 6.980 1.00 96.25 98 PHE A N 1
ATOM 781 C CA . PHE A 1 98 ? -9.849 7.461 5.588 1.00 96.25 98 PHE A CA 1
ATOM 782 C C . PHE A 1 98 ? -10.276 8.895 5.209 1.00 96.25 98 PHE A C 1
ATOM 784 O O . PHE A 1 98 ? -10.382 9.770 6.072 1.00 96.25 98 PHE A O 1
ATOM 791 N N . GLU A 1 99 ? -10.560 9.118 3.919 1.00 90.69 99 GLU A N 1
ATOM 792 C CA . GLU A 1 99 ? -10.980 10.415 3.342 1.00 90.69 99 GLU A CA 1
ATOM 793 C C . GLU A 1 99 ? -9.911 11.529 3.416 1.00 90.69 99 GLU A C 1
ATOM 795 O O . GLU A 1 99 ? -10.219 12.709 3.574 1.00 90.69 99 GLU A O 1
ATOM 800 N N . TRP A 1 100 ? -8.637 11.153 3.272 1.00 84.62 100 TRP A N 1
ATOM 801 C CA . TRP A 1 100 ? -7.502 12.060 3.041 1.00 84.62 100 TRP A CA 1
ATOM 802 C C . TRP A 1 100 ? -6.626 11.500 1.912 1.00 84.62 100 TRP A C 1
ATOM 804 O O . TRP A 1 100 ? -6.709 10.312 1.606 1.00 84.62 100 TRP A O 1
ATOM 814 N N . ALA A 1 101 ? -5.732 12.310 1.338 1.00 83.50 101 ALA A N 1
ATOM 815 C CA . ALA A 1 101 ? -4.765 11.875 0.317 1.00 83.50 101 ALA A CA 1
ATOM 816 C C . ALA A 1 101 ? -3.956 10.620 0.719 1.00 83.50 101 ALA A C 1
ATOM 818 O O . ALA A 1 101 ? -3.728 9.728 -0.089 1.00 83.50 101 ALA A O 1
ATOM 819 N N . ASN A 1 102 ? -3.602 10.523 2.003 1.00 89.50 102 ASN A N 1
ATOM 820 C CA . ASN A 1 102 ? -2.848 9.425 2.607 1.00 89.50 102 ASN A CA 1
ATOM 821 C C . ASN A 1 102 ? -3.755 8.426 3.343 1.00 89.50 102 ASN A C 1
ATOM 823 O O . ASN A 1 102 ? -3.290 7.687 4.216 1.00 89.50 102 ASN A O 1
ATOM 827 N N . GLY A 1 103 ? -5.058 8.461 3.063 1.00 94.94 103 GLY A N 1
ATOM 828 C CA . GLY A 1 103 ? -6.063 7.722 3.807 1.00 94.94 103 GLY A CA 1
ATOM 829 C C . GLY A 1 103 ? -5.837 6.218 3.739 1.00 94.94 103 GLY A C 1
ATOM 830 O O . GLY A 1 103 ? -5.508 5.665 2.689 1.00 94.94 103 GLY A O 1
ATOM 831 N N . GLY A 1 104 ? -5.967 5.558 4.890 1.00 96.50 104 GLY A N 1
ATOM 832 C CA . GLY A 1 104 ? -5.749 4.121 5.012 1.00 96.50 104 GLY A CA 1
ATOM 833 C C . GLY A 1 104 ? -4.286 3.678 4.922 1.00 96.50 104 GLY A C 1
ATOM 834 O O . GLY A 1 104 ? -4.029 2.483 5.057 1.00 96.50 104 GLY A O 1
ATOM 835 N N . LEU A 1 105 ? -3.317 4.578 4.719 1.00 96.75 105 LEU A N 1
ATOM 836 C CA . LEU A 1 105 ? -1.899 4.212 4.765 1.00 96.75 105 LEU A CA 1
ATOM 837 C C . LEU A 1 105 ? -1.472 3.822 6.177 1.00 96.75 105 LEU A C 1
ATOM 839 O O . LEU A 1 105 ? -1.905 4.422 7.160 1.00 96.75 105 LEU A O 1
ATOM 843 N N . VAL A 1 106 ? -0.579 2.839 6.275 1.00 97.62 106 VAL A N 1
ATOM 844 C CA . VAL A 1 106 ? 0.114 2.536 7.533 1.00 97.62 106 VAL A CA 1
ATOM 845 C C . VAL A 1 106 ? 0.974 3.729 7.937 1.00 97.62 106 VAL A C 1
ATOM 847 O O . VAL A 1 106 ? 1.862 4.136 7.196 1.00 97.62 106 VAL A O 1
ATOM 850 N N . ASP A 1 107 ? 0.722 4.250 9.135 1.00 97.19 107 ASP A N 1
ATOM 851 C CA . ASP A 1 107 ? 1.492 5.339 9.744 1.00 97.19 107 ASP A CA 1
ATOM 852 C C . ASP A 1 107 ? 2.682 4.797 10.550 1.00 97.19 107 ASP A C 1
ATOM 854 O O . ASP A 1 107 ? 3.781 5.340 10.513 1.00 97.19 107 ASP A O 1
ATOM 858 N N . SER A 1 108 ? 2.469 3.706 11.286 1.00 97.62 108 SER A N 1
ATOM 859 C CA . SER A 1 108 ? 3.467 3.112 12.179 1.00 97.62 108 SER A CA 1
ATOM 860 C C . SER A 1 108 ? 3.111 1.658 12.442 1.00 97.62 108 SER A C 1
ATOM 862 O O . SER A 1 108 ? 1.955 1.386 12.772 1.00 97.62 108 SER A O 1
ATOM 864 N N . TRP A 1 109 ? 4.081 0.734 12.369 1.00 98.31 109 TRP A N 1
ATOM 865 C CA . TRP A 1 109 ? 3.876 -0.671 12.755 1.00 98.31 109 TRP A CA 1
ATOM 866 C C . TRP A 1 109 ? 4.004 -0.927 14.266 1.00 98.31 109 TRP A C 1
ATOM 868 O O . TRP A 1 109 ? 3.805 -2.062 14.711 1.00 98.31 109 TRP A O 1
ATOM 878 N N . GLU A 1 110 ? 4.258 0.124 15.056 1.00 97.88 110 GLU A N 1
ATOM 879 C CA . GLU A 1 110 ? 4.276 0.125 16.526 1.00 97.88 110 GLU A CA 1
ATOM 880 C C . GLU A 1 110 ? 5.307 -0.821 17.171 1.00 97.88 110 GLU A C 1
ATOM 882 O O . GLU A 1 110 ? 5.042 -1.448 18.198 1.00 97.88 110 GLU A O 1
ATOM 887 N N . GLY A 1 111 ? 6.500 -0.955 16.601 1.00 97.81 111 GLY A N 1
ATOM 888 C CA . GLY A 1 111 ? 7.528 -1.912 17.029 1.00 97.81 111 GLY A CA 1
ATOM 889 C C . GLY A 1 111 ? 7.209 -3.358 16.633 1.00 97.81 111 GLY A C 1
ATOM 890 O O . GLY A 1 111 ? 7.626 -4.291 17.321 1.00 97.81 111 GLY A O 1
ATOM 891 N N . GLY A 1 112 ? 6.378 -3.554 15.610 1.00 97.62 112 GLY A N 1
ATOM 892 C CA . GLY A 1 112 ? 5.916 -4.863 15.154 1.00 97.62 112 GLY A CA 1
ATOM 893 C C . GLY A 1 112 ? 6.897 -5.569 14.215 1.00 97.62 112 GLY A C 1
ATOM 894 O O . GLY A 1 112 ? 7.941 -5.041 13.842 1.00 97.62 112 GLY A O 1
ATOM 895 N N . GLN A 1 113 ? 6.559 -6.790 13.797 1.00 97.62 113 GLN A N 1
ATOM 896 C CA . GLN A 1 113 ? 7.429 -7.606 12.937 1.00 97.62 113 GLN A CA 1
ATOM 897 C C . GLN A 1 113 ? 7.676 -6.992 11.552 1.00 97.62 113 GLN A C 1
ATOM 899 O O . GLN A 1 113 ? 8.675 -7.329 10.910 1.00 97.62 113 GLN A O 1
ATOM 904 N N . MET A 1 114 ? 6.767 -6.129 11.085 1.00 96.25 114 MET A N 1
ATOM 905 C CA . MET A 1 114 ? 6.873 -5.452 9.790 1.00 96.25 114 MET A CA 1
ATOM 906 C C . MET A 1 114 ? 7.674 -4.144 9.851 1.00 96.25 114 MET A C 1
ATOM 908 O O . MET A 1 114 ? 8.023 -3.609 8.795 1.00 96.25 114 MET A O 1
ATOM 912 N N . ASP A 1 115 ? 8.037 -3.654 11.042 1.00 95.69 115 ASP A N 1
ATOM 913 C CA . ASP A 1 115 ? 8.870 -2.455 11.150 1.00 95.69 115 ASP A CA 1
ATOM 914 C C . ASP A 1 115 ? 10.224 -2.645 10.468 1.00 95.69 115 ASP A C 1
ATOM 916 O O . ASP A 1 115 ? 10.906 -3.664 10.619 1.00 95.69 115 ASP A O 1
ATOM 920 N N . GLY A 1 116 ? 10.604 -1.648 9.667 1.00 92.81 116 GLY A N 1
ATOM 921 C CA . GLY A 1 116 ? 11.853 -1.660 8.907 1.00 92.81 116 GLY A CA 1
ATOM 922 C C . GLY A 1 116 ? 11.935 -2.735 7.816 1.00 92.81 116 GLY A C 1
ATOM 923 O O . GLY A 1 116 ? 12.988 -2.890 7.204 1.00 92.81 116 GLY A O 1
ATOM 924 N N . LYS A 1 117 ? 10.855 -3.479 7.526 1.00 92.94 117 LYS A N 1
ATOM 925 C CA . LYS A 1 117 ? 10.843 -4.515 6.472 1.00 92.94 117 LYS A CA 1
ATOM 926 C C . LYS A 1 117 ? 10.618 -3.968 5.062 1.00 92.94 117 LYS A C 1
ATOM 928 O O . LYS A 1 117 ? 10.549 -4.755 4.122 1.00 92.94 117 LYS A O 1
ATOM 933 N N . GLY A 1 118 ? 10.490 -2.647 4.914 1.00 92.31 118 GLY A N 1
ATOM 934 C CA . GLY A 1 118 ? 10.213 -2.009 3.626 1.00 92.31 118 GLY A CA 1
ATOM 935 C C . GLY A 1 118 ? 8.824 -2.349 3.082 1.00 92.31 118 GLY A C 1
ATOM 936 O O . GLY A 1 118 ? 8.665 -2.468 1.872 1.00 92.31 118 GLY A O 1
ATOM 937 N N . VAL A 1 119 ? 7.838 -2.559 3.960 1.00 94.25 119 VAL A N 1
ATOM 938 C CA . VAL A 1 119 ? 6.447 -2.835 3.577 1.00 94.25 119 VAL A CA 1
ATOM 939 C C . VAL A 1 119 ? 5.615 -1.578 3.790 1.00 94.25 119 VAL A C 1
ATOM 941 O O . VAL A 1 119 ? 5.545 -1.071 4.910 1.00 94.25 119 VAL A O 1
ATOM 944 N N . THR A 1 120 ? 4.941 -1.132 2.734 1.00 94.56 120 THR A N 1
ATOM 945 C CA . THR A 1 120 ? 3.947 -0.054 2.784 1.00 94.56 120 THR A CA 1
ATOM 946 C C . THR A 1 120 ? 2.601 -0.632 2.373 1.00 94.56 120 THR A C 1
ATOM 948 O O . THR A 1 120 ? 2.494 -1.240 1.308 1.00 94.56 120 THR A O 1
ATOM 951 N N . LEU A 1 121 ? 1.580 -0.466 3.216 1.00 96.25 121 LEU A N 1
ATOM 952 C CA . LEU A 1 121 ? 0.209 -0.878 2.911 1.00 96.25 121 LEU A CA 1
ATOM 953 C C . LEU A 1 121 ? -0.717 0.328 2.916 1.00 96.25 121 LEU A C 1
ATOM 955 O O . LEU A 1 121 ? -0.599 1.194 3.785 1.00 96.25 121 LEU A O 1
ATOM 959 N N . GLN A 1 122 ? -1.667 0.312 1.990 1.00 96.25 122 GLN A N 1
ATOM 960 C CA . GLN A 1 122 ? -2.859 1.143 2.015 1.00 96.25 122 GLN A CA 1
ATOM 961 C C . GLN A 1 122 ? -4.075 0.246 2.195 1.00 96.25 122 GLN A C 1
ATOM 963 O O . GLN A 1 122 ? -4.177 -0.808 1.560 1.00 96.25 122 GLN A O 1
ATOM 968 N N . PHE A 1 123 ? -4.980 0.656 3.069 1.00 97.62 123 PHE A N 1
ATOM 969 C CA . PHE A 1 123 ? -6.227 -0.032 3.349 1.00 97.62 123 PHE A CA 1
ATOM 970 C C . PHE A 1 123 ? -7.418 0.746 2.800 1.00 97.62 123 PHE A C 1
ATOM 972 O O . PHE A 1 123 ? -7.405 1.973 2.794 1.00 97.62 123 PHE A O 1
ATOM 979 N N . LYS A 1 124 ? -8.489 0.023 2.469 1.00 96.25 124 LYS A N 1
ATOM 980 C CA . LYS A 1 124 ? -9.813 0.587 2.186 1.00 96.25 124 LYS A CA 1
ATOM 981 C C . LYS A 1 124 ? -10.871 -0.017 3.104 1.00 96.25 124 LYS A C 1
ATOM 983 O O . LYS A 1 124 ? -10.765 -1.175 3.516 1.00 96.25 124 LYS A O 1
ATOM 988 N N . ALA A 1 125 ? -11.903 0.761 3.410 1.00 96.94 125 ALA A N 1
ATOM 989 C CA . ALA A 1 125 ? -13.108 0.282 4.082 1.00 96.94 125 ALA A CA 1
ATOM 990 C C . ALA A 1 125 ? -14.114 -0.248 3.047 1.00 96.94 125 ALA A C 1
ATOM 992 O O . ALA A 1 125 ? -14.329 0.384 2.018 1.00 96.94 125 ALA A O 1
ATOM 993 N N . VAL A 1 126 ? -14.740 -1.397 3.318 1.00 96.25 126 VAL A N 1
ATOM 994 C CA . VAL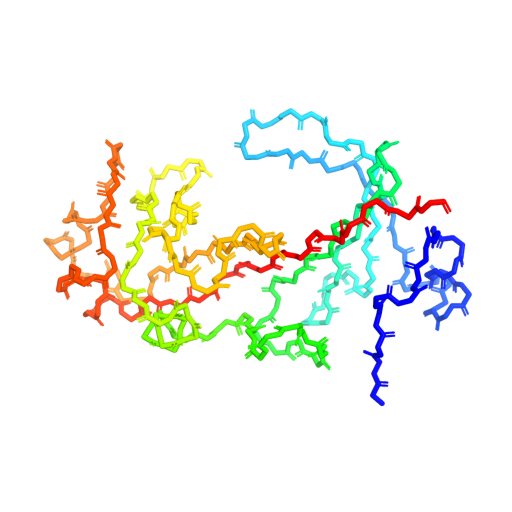 A 1 126 ? -15.685 -2.040 2.384 1.00 96.25 126 VAL A CA 1
ATOM 995 C C . VAL A 1 126 ? -17.136 -1.680 2.715 1.00 96.25 126 VAL A C 1
ATOM 997 O O . VAL A 1 126 ? -17.930 -1.402 1.824 1.00 96.25 126 VAL A O 1
ATOM 1000 N N . ASN A 1 127 ? -17.490 -1.637 4.001 1.00 95.19 127 ASN A N 1
ATOM 1001 C CA . ASN A 1 127 ? -18.868 -1.447 4.462 1.00 95.19 127 ASN A CA 1
ATOM 1002 C C . ASN A 1 127 ? -19.120 -0.011 4.953 1.00 95.19 127 ASN A C 1
ATOM 1004 O O . ASN A 1 127 ? -19.435 0.200 6.122 1.00 95.19 127 ASN A O 1
ATOM 1008 N N . THR A 1 128 ? -18.980 0.988 4.080 1.00 94.25 128 THR A N 1
ATOM 1009 C CA . THR A 1 128 ? -19.040 2.424 4.441 1.00 94.25 128 THR A CA 1
ATOM 1010 C C . THR A 1 128 ? -20.454 3.019 4.511 1.00 94.25 128 THR A C 1
ATOM 1012 O O . THR A 1 128 ? -20.613 4.212 4.742 1.00 94.25 128 THR A O 1
ATOM 1015 N N . GLY A 1 129 ? -21.502 2.201 4.351 1.00 92.75 129 GLY A N 1
ATOM 1016 C CA . GLY A 1 129 ? -22.896 2.661 4.279 1.00 92.75 129 GLY A CA 1
ATOM 1017 C C . GLY A 1 129 ? -23.511 3.177 5.588 1.00 92.75 129 GLY A C 1
ATOM 1018 O O . GLY A 1 129 ? -24.605 3.732 5.549 1.00 92.75 129 GLY A O 1
ATOM 1019 N N . ASP A 1 130 ? -22.845 3.002 6.734 1.00 94.50 130 ASP A N 1
ATOM 1020 C CA . ASP A 1 130 ? -23.232 3.616 8.012 1.00 94.50 130 ASP A CA 1
ATOM 1021 C C . ASP A 1 130 ? -22.319 4.823 8.300 1.00 94.50 130 ASP A C 1
ATOM 1023 O O . ASP A 1 130 ? -21.177 4.629 8.736 1.00 94.50 130 ASP A O 1
ATOM 1027 N N . PRO A 1 131 ? -22.800 6.068 8.109 1.00 93.31 131 PRO A N 1
ATOM 1028 C CA . PRO A 1 131 ? -21.991 7.264 8.326 1.00 93.31 131 PRO A CA 1
ATOM 1029 C C . PRO A 1 131 ? -21.486 7.381 9.765 1.00 93.31 131 PRO A C 1
ATOM 1031 O O . PRO A 1 131 ? -20.326 7.703 9.987 1.00 93.31 131 PRO A O 1
ATOM 1034 N N . LYS A 1 132 ? -22.302 7.009 10.766 1.00 94.25 132 LYS A N 1
ATOM 1035 C CA . LYS A 1 132 ? -21.891 7.091 12.180 1.00 94.25 132 LYS A CA 1
ATOM 1036 C C . LYS A 1 132 ? -20.719 6.169 12.486 1.00 94.25 132 LYS A C 1
ATOM 1038 O O . LYS A 1 132 ? -19.948 6.430 13.411 1.00 94.25 132 LYS A O 1
ATOM 1043 N N . LEU A 1 133 ? -20.629 5.052 11.772 1.00 94.75 133 LEU A N 1
ATOM 1044 C CA . LEU A 1 133 ? -19.526 4.115 11.885 1.00 94.75 133 LEU A CA 1
ATOM 1045 C C . LEU A 1 133 ? -18.301 4.609 11.113 1.00 94.75 133 LEU A C 1
ATOM 1047 O O . LEU A 1 133 ? -17.195 4.554 11.650 1.00 94.75 133 LEU A O 1
ATOM 1051 N N . TYR A 1 134 ? -18.499 5.078 9.880 1.00 96.19 134 TYR A N 1
ATOM 1052 C CA . TYR A 1 134 ? -17.416 5.531 9.014 1.00 96.19 134 TYR A CA 1
ATOM 1053 C C . TYR A 1 134 ? -16.727 6.783 9.575 1.00 96.19 134 TYR A C 1
ATOM 1055 O O . TYR A 1 134 ? -15.505 6.787 9.709 1.00 96.19 134 TYR A O 1
ATOM 1063 N N . ASP A 1 135 ? -17.493 7.758 10.072 1.00 95.94 135 ASP A N 1
ATOM 1064 C CA . ASP A 1 135 ? -16.996 9.023 10.641 1.00 95.94 135 ASP A CA 1
ATOM 1065 C C . ASP A 1 135 ? -16.030 8.831 11.827 1.00 95.94 135 ASP A C 1
ATOM 1067 O O . ASP A 1 135 ? -15.151 9.653 12.113 1.00 95.94 135 ASP A O 1
ATOM 1071 N N . GLN A 1 136 ? -16.127 7.696 12.526 1.00 96.75 136 GLN A N 1
ATOM 1072 C CA . GLN A 1 136 ? -15.205 7.372 13.618 1.00 96.75 136 GLN A CA 1
ATOM 1073 C C . GLN A 1 136 ? -13.767 7.185 13.133 1.00 96.75 136 GLN A C 1
ATOM 1075 O O . GLN A 1 136 ? -12.836 7.382 13.913 1.00 96.75 136 GLN A O 1
ATOM 1080 N N . VAL A 1 137 ? -13.565 6.855 11.859 1.00 97.06 137 VAL A N 1
ATOM 1081 C CA . VAL A 1 137 ? -12.259 6.522 11.278 1.00 97.06 137 VAL A CA 1
ATOM 1082 C C . VAL A 1 137 ? -11.945 7.322 10.014 1.00 97.06 137 VAL A C 1
ATOM 1084 O O . VAL A 1 137 ? -11.078 6.913 9.249 1.00 97.06 137 VAL A O 1
ATOM 1087 N N . THR A 1 138 ? -12.601 8.466 9.820 1.00 96.50 138 THR A N 1
ATOM 1088 C CA . THR A 1 138 ? -12.285 9.453 8.777 1.00 96.50 138 THR A CA 1
ATOM 1089 C C . THR A 1 138 ? -11.688 10.735 9.365 1.00 96.50 138 THR A C 1
ATOM 1091 O O . THR A 1 138 ? -11.772 10.988 10.580 1.00 96.50 138 THR A O 1
ATOM 1094 N N . GLY A 1 139 ? -11.083 11.539 8.490 1.00 92.81 139 GLY A N 1
ATOM 1095 C CA . GLY A 1 139 ? -10.534 12.861 8.795 1.00 92.81 139 GLY A CA 1
ATOM 1096 C C . GLY A 1 139 ? -9.047 12.849 9.150 1.00 92.81 139 GLY A C 1
ATOM 1097 O O . GLY A 1 139 ? -8.376 11.827 9.048 1.00 92.81 139 GLY A O 1
ATOM 1098 N N . ASP A 1 140 ? -8.530 13.997 9.588 1.00 91.56 140 ASP A N 1
ATOM 1099 C CA . ASP A 1 140 ? -7.105 14.186 9.894 1.00 91.56 140 ASP A CA 1
ATOM 1100 C C . ASP A 1 140 ? -6.710 13.572 11.243 1.00 91.56 140 ASP A C 1
ATOM 1102 O O . ASP A 1 140 ? -6.559 14.253 12.263 1.00 91.56 140 ASP A O 1
ATOM 1106 N N . LYS A 1 141 ? -6.650 12.241 11.301 1.00 94.62 141 LYS A N 1
ATOM 1107 C CA . LYS A 1 141 ? -6.256 11.525 12.516 1.00 94.62 141 LYS A CA 1
ATOM 1108 C C . LYS A 1 141 ? -5.628 10.179 12.215 1.00 94.62 141 LYS A C 1
ATOM 1110 O O . LYS A 1 141 ? -5.803 9.585 11.156 1.00 94.62 141 LYS A O 1
ATOM 1115 N N . LYS A 1 142 ? -4.946 9.654 13.225 1.00 97.12 142 LYS A N 1
ATOM 1116 C CA . LYS A 1 142 ? -4.394 8.300 13.225 1.00 97.12 142 LYS A CA 1
ATOM 1117 C C . LYS A 1 142 ? -5.333 7.378 13.984 1.00 97.12 142 LYS A C 1
ATOM 1119 O O . LYS A 1 142 ? -5.778 7.705 15.085 1.00 97.12 142 LYS A O 1
ATOM 1124 N N . VAL A 1 143 ? -5.609 6.210 13.420 1.00 97.88 143 VAL A N 1
ATOM 1125 C CA . VAL A 1 143 ? -6.500 5.205 14.001 1.00 97.88 143 VAL A CA 1
ATOM 1126 C C . VAL A 1 143 ? -5.694 3.954 14.307 1.00 97.88 143 VAL A C 1
ATOM 1128 O O . VAL A 1 143 ? -4.943 3.449 13.473 1.00 97.88 143 VAL A O 1
ATOM 1131 N N . LYS A 1 144 ? -5.848 3.438 15.525 1.00 98.31 144 LYS A N 1
ATOM 1132 C CA . LYS A 1 144 ? -5.241 2.168 15.920 1.00 98.31 144 LYS A CA 1
ATOM 1133 C C . LYS A 1 144 ? -6.057 1.004 15.359 1.00 98.31 144 LYS A C 1
ATOM 1135 O O . LYS A 1 144 ? -7.284 1.047 15.369 1.00 98.31 144 LYS A O 1
ATOM 1140 N N . THR A 1 145 ? -5.396 -0.057 14.909 1.00 98.31 145 THR A N 1
ATOM 1141 C CA . THR A 1 145 ? -6.059 -1.182 14.226 1.00 98.31 145 THR A CA 1
ATOM 1142 C C . THR A 1 145 ? -6.997 -2.016 15.102 1.00 98.31 145 THR A C 1
ATOM 1144 O O . THR A 1 145 ? -7.743 -2.831 14.573 1.00 98.31 145 THR A O 1
ATOM 1147 N N . ASP A 1 146 ? -6.996 -1.826 16.424 1.00 97.81 146 ASP A N 1
ATOM 1148 C CA . ASP A 1 146 ? -7.989 -2.414 17.337 1.00 97.81 146 ASP A CA 1
ATOM 1149 C C . ASP A 1 146 ? -9.257 -1.567 17.503 1.00 97.81 146 ASP A C 1
ATOM 1151 O O . ASP A 1 146 ? -10.170 -1.960 18.234 1.00 97.81 146 ASP A O 1
ATOM 1155 N N . HIS A 1 147 ? -9.359 -0.429 16.813 1.00 98.06 147 HIS A N 1
ATOM 1156 C CA . HIS A 1 147 ? -10.560 0.386 16.837 1.00 98.06 147 HIS A CA 1
ATOM 1157 C C . HIS A 1 147 ? -11.755 -0.399 16.277 1.00 98.06 147 HIS A C 1
ATOM 1159 O O . HIS A 1 147 ? -11.754 -0.839 15.125 1.00 98.06 147 HIS A O 1
ATOM 1165 N N . SER A 1 148 ? -12.812 -0.541 17.082 1.00 96.75 148 SER A N 1
ATOM 1166 C CA . SER A 1 148 ? -13.951 -1.418 16.765 1.00 96.75 148 SER A CA 1
ATOM 1167 C C . SER A 1 148 ? -14.641 -1.100 15.431 1.00 96.75 148 SER A C 1
ATOM 1169 O O . SER A 1 148 ? -15.173 -2.005 14.786 1.00 96.75 148 SER A O 1
ATOM 1171 N N . ALA A 1 149 ? -14.600 0.163 14.994 1.00 97.25 149 ALA A N 1
ATOM 1172 C CA . ALA A 1 149 ? -15.147 0.569 13.706 1.00 97.25 149 ALA A CA 1
ATOM 1173 C C . ALA A 1 149 ? -14.439 -0.099 12.517 1.00 97.25 149 ALA A C 1
ATOM 1175 O O . ALA A 1 149 ? -15.122 -0.571 11.615 1.00 97.25 149 ALA A O 1
ATOM 1176 N N . LEU A 1 150 ? -13.107 -0.244 12.543 1.00 97.62 150 LEU A N 1
ATOM 1177 C CA . LEU A 1 150 ? -12.348 -0.842 11.434 1.00 97.62 150 LEU A CA 1
ATOM 1178 C C . LEU A 1 150 ? -12.776 -2.291 11.167 1.00 97.62 150 LEU A C 1
ATOM 1180 O O . LEU A 1 150 ? -12.946 -2.695 10.019 1.00 97.62 150 LEU A O 1
ATOM 1184 N N . LYS A 1 151 ? -13.048 -3.051 12.232 1.00 94.31 151 LYS A N 1
ATOM 1185 C CA . LYS A 1 151 ? -13.562 -4.421 12.123 1.00 94.31 151 LYS A CA 1
ATOM 1186 C C . LYS A 1 151 ? -14.947 -4.466 11.472 1.00 94.31 151 LYS A C 1
ATOM 1188 O O . LYS A 1 151 ? -15.206 -5.301 10.612 1.00 94.31 151 LYS A O 1
ATOM 1193 N N . LYS A 1 152 ? -15.855 -3.575 11.881 1.00 96.19 152 LYS A N 1
ATOM 1194 C CA . LYS A 1 152 ? -17.226 -3.518 11.340 1.00 96.19 152 LYS A CA 1
ATOM 1195 C C . LYS A 1 152 ? -17.251 -3.049 9.880 1.00 96.19 152 LYS A C 1
ATOM 1197 O O . LYS A 1 152 ? -18.069 -3.525 9.099 1.00 96.19 152 LYS A O 1
ATOM 1202 N N . LEU A 1 153 ? -16.325 -2.165 9.513 1.00 97.56 153 LEU A N 1
ATOM 1203 C CA . LEU A 1 153 ? -16.158 -1.659 8.151 1.00 97.56 153 LEU A CA 1
ATOM 1204 C C . LEU A 1 153 ? -15.557 -2.693 7.185 1.00 97.56 153 LEU A C 1
ATOM 1206 O O . LEU A 1 153 ? -15.540 -2.438 5.983 1.00 97.56 153 LEU A O 1
ATOM 1210 N N . GLY A 1 154 ? -15.084 -3.846 7.676 1.00 97.00 154 GLY A N 1
ATOM 1211 C CA . GLY A 1 154 ? -14.503 -4.893 6.833 1.00 97.00 154 GLY A CA 1
ATOM 1212 C C . GLY A 1 154 ? -13.264 -4.404 6.087 1.00 97.00 154 GLY A C 1
ATOM 1213 O O . GLY A 1 154 ? -13.195 -4.523 4.870 1.00 97.00 154 GLY A O 1
ATOM 1214 N N . VAL A 1 155 ? -12.328 -3.779 6.802 1.00 98.19 155 VAL A N 1
ATOM 1215 C CA . VAL A 1 155 ? -11.150 -3.143 6.199 1.00 98.19 155 VAL A CA 1
ATOM 1216 C C . VAL A 1 155 ? -10.211 -4.180 5.573 1.00 98.19 155 VAL A C 1
ATOM 1218 O O . VAL A 1 155 ? -9.822 -5.155 6.224 1.00 98.19 155 VAL A O 1
ATOM 1221 N N . VAL A 1 156 ? -9.811 -3.938 4.323 1.00 97.88 156 VAL A N 1
ATOM 1222 C CA . VAL A 1 156 ? -8.931 -4.816 3.532 1.00 97.88 156 VAL A CA 1
ATOM 1223 C C . VAL A 1 156 ? -7.783 -4.037 2.897 1.00 97.88 156 VAL A C 1
ATOM 1225 O O . VAL A 1 156 ? -7.869 -2.821 2.722 1.00 97.88 156 VAL A O 1
ATOM 1228 N N . VAL A 1 157 ? -6.701 -4.734 2.549 1.00 97.00 157 VAL A N 1
ATOM 1229 C CA . VAL A 1 157 ? -5.575 -4.157 1.798 1.00 97.00 157 VAL A CA 1
ATOM 1230 C C . VAL A 1 157 ? -6.048 -3.734 0.405 1.00 97.00 157 VAL A C 1
ATOM 1232 O O . VAL A 1 157 ? -6.571 -4.551 -0.347 1.00 97.00 157 VAL A O 1
ATOM 1235 N N . GLU A 1 158 ? -5.820 -2.477 0.049 1.00 94.50 158 GLU A N 1
ATOM 1236 C CA . GLU A 1 158 ? -6.091 -1.902 -1.272 1.00 94.50 158 GLU A CA 1
ATOM 1237 C C . GLU A 1 158 ? -4.832 -1.855 -2.142 1.00 94.50 158 GLU A C 1
ATOM 1239 O O . GLU A 1 158 ? -4.851 -2.254 -3.304 1.00 94.50 158 GLU A O 1
ATOM 1244 N N . LYS A 1 159 ? -3.714 -1.419 -1.559 1.00 93.56 159 LYS A N 1
ATOM 1245 C CA . LYS A 1 159 ? -2.407 -1.385 -2.216 1.00 93.56 159 LYS A CA 1
ATOM 1246 C C . LYS A 1 159 ? -1.363 -1.955 -1.276 1.00 93.56 159 LYS A C 1
ATOM 1248 O O . LYS A 1 159 ? -1.373 -1.698 -0.071 1.00 93.56 159 LYS A O 1
ATOM 1253 N N . VAL A 1 160 ? -0.440 -2.726 -1.834 1.00 93.88 160 VAL A N 1
ATOM 1254 C CA . VAL A 1 160 ? 0.735 -3.210 -1.110 1.00 93.88 160 VAL A CA 1
ATOM 1255 C C . VAL A 1 160 ? 1.987 -2.936 -1.922 1.00 93.88 160 VAL A C 1
ATOM 1257 O O . VAL A 1 160 ? 2.054 -3.290 -3.098 1.00 93.88 160 VAL A O 1
ATOM 1260 N N . SER A 1 161 ? 2.986 -2.352 -1.267 1.00 93.38 161 SER A N 1
ATOM 1261 C CA . SER A 1 161 ? 4.286 -2.044 -1.845 1.00 93.38 161 SER A CA 1
ATOM 1262 C C . SER A 1 161 ? 5.414 -2.639 -1.006 1.00 93.38 161 SER A C 1
ATOM 1264 O O . SER A 1 161 ? 5.392 -2.597 0.225 1.00 93.38 161 SER A O 1
ATOM 1266 N N . PHE A 1 162 ? 6.419 -3.180 -1.689 1.00 92.94 162 PHE A N 1
ATOM 1267 C CA . PHE A 1 162 ? 7.613 -3.769 -1.094 1.00 92.94 162 PHE A CA 1
ATOM 1268 C C . PHE A 1 162 ? 8.853 -3.067 -1.639 1.00 92.94 162 PHE A C 1
ATOM 1270 O O . PHE A 1 162 ? 9.158 -3.187 -2.828 1.00 92.94 162 PHE A O 1
ATOM 1277 N N . LYS A 1 163 ? 9.580 -2.366 -0.770 1.00 91.44 163 LYS A N 1
ATOM 1278 C CA . LYS A 1 163 ? 10.878 -1.764 -1.075 1.00 91.44 163 LYS A CA 1
ATOM 1279 C C . LYS A 1 163 ? 11.992 -2.755 -0.738 1.00 91.44 163 LYS A C 1
ATOM 1281 O O . LYS A 1 163 ? 12.068 -3.262 0.380 1.00 91.44 163 LYS A O 1
ATOM 1286 N N . THR A 1 164 ? 12.859 -3.054 -1.700 1.00 87.69 164 THR A N 1
ATOM 1287 C CA . THR A 1 164 ? 14.052 -3.874 -1.451 1.00 87.69 164 THR A CA 1
ATOM 1288 C C . THR A 1 164 ? 15.126 -3.069 -0.726 1.00 87.69 164 THR A C 1
ATOM 1290 O O . THR A 1 164 ? 15.129 -1.842 -0.765 1.00 87.69 164 THR A O 1
ATOM 1293 N N . ALA A 1 165 ? 16.097 -3.748 -0.118 1.00 81.56 165 ALA A N 1
ATOM 1294 C CA . ALA A 1 165 ? 17.337 -3.079 0.260 1.00 81.56 165 ALA A CA 1
ATOM 1295 C C . ALA A 1 165 ? 18.061 -2.538 -0.999 1.00 81.56 165 ALA A C 1
ATOM 1297 O O . ALA A 1 165 ? 17.874 -3.105 -2.087 1.00 81.56 165 ALA A O 1
ATOM 1298 N N . PRO A 1 166 ? 18.873 -1.474 -0.866 1.00 74.94 166 PRO A N 1
ATOM 1299 C CA . PRO A 1 166 ? 19.835 -1.064 -1.886 1.00 74.94 166 PRO A CA 1
ATOM 1300 C C . PRO A 1 166 ? 20.674 -2.254 -2.363 1.00 74.94 166 PRO A C 1
ATOM 1302 O O . PRO A 1 166 ? 21.214 -2.997 -1.540 1.00 74.94 166 PRO A O 1
ATOM 1305 N N . GLN A 1 167 ? 20.774 -2.458 -3.675 1.00 62.25 167 GLN A N 1
ATOM 1306 C CA . GLN A 1 167 ? 21.726 -3.423 -4.229 1.00 62.25 167 GLN A CA 1
ATOM 1307 C C . GLN A 1 167 ? 23.134 -2.804 -4.190 1.00 62.25 167 GLN A C 1
ATOM 1309 O O . GLN A 1 167 ? 23.302 -1.665 -4.629 1.00 62.25 167 GLN A O 1
ATOM 1314 N N . GLN A 1 168 ? 24.118 -3.520 -3.627 1.00 52.78 168 GLN A N 1
ATOM 1315 C CA . GLN A 1 168 ? 25.527 -3.093 -3.629 1.00 52.78 168 GLN A CA 1
ATOM 1316 C C . GLN A 1 168 ? 26.078 -3.085 -5.059 1.00 52.78 168 GLN A C 1
ATOM 1318 O O . GLN A 1 168 ? 25.938 -4.128 -5.732 1.00 52.78 168 GLN A O 1
#

Organism: NCBI:txid2607653

Secondary structure (DSSP, 8-state):
----TT--SHHHHHHHH-GGGEEEEEEE-TT--EEEEEEEESTTSTT-EEEEE-TTS-EEEEE--TT-----GGG--TT-BHHHHHHHHTS--EEEPBSSTTTTBEEE--S-TTTTTTEEEEEE-S-TT-HHHHGGGBSSSEEETT-HHHHHTT-EEEEEEEEPPPP-

Foldseek 3Di:
DDDDVVDQDPVSLCVVQNPVQKDKDFDADLVRHTQGIWIWGNPPDLQTWIWDQHPLSKIKIKHQHQPHPDDDPLNAGFFAFLVVVCVSQVHKFKAQFAPGSRHQKGPGSPPTPCPPQQKIWRKDFQQCPDVVLNVVRHDGDMDISPPPSSVVSRITTRMMMGIDPRDD

pLDDT: mean 90.4, std 9.41, range [44.28, 98.69]

Sequence (168 aa):
MRNIFPLATPDQLVEKYGKDHVTTHNAQDFEGNDLGPAWYVFPDTDNQMEVIFNNDKSKTVSFVGENAKWKSPFGIKVGDPLEKIVKINGRNFRINAFEWANGGLVDSWEGGQMDGKGVTLQFKAVNTGDPKLYDQVTGDKKVKTDHSALKKLGVVVEKVSFKTAPQQ

Radius of gyration: 16.6 Å; chains: 1; bounding box: 49×34×43 Å